Protein AF-A0A368G7F4-F1 (afdb_monomer_lite)

pLDDT: mean 76.42, std 18.21, range [44.16, 96.81]

Organism: Ancylostoma caninum (NCBI:txid29170)

Radius of gyration: 26.69 Å; chains: 1; bounding box: 39×48×96 Å

Secondary structure (DSSP, 8-state):
-------PPP----------HHHHHHHHHHHHHHHHHHHH-SSS--SSGGGGGSHHHHHHHHHHHHSS--------------

Foldseek 3Di:
DDDDDDDDDPPPPPPPPPPPPVNVVVVVVFVVVQVVLCVQVVPDGDPTSVVCVDPVSVQSVVCVVPVDNDDDDPPPPPPPPD

Sequence (82 aa):
MLFTGTAAKPKRDEKKEKKTDRDEKYDIQESVFVRWGNSLQANEPLKDFRDLSDLKYISSIASIATGATLVSRPELHTSLDL

Structure (mmCIF, N/CA/C/O backbone):
data_AF-A0A368G7F4-F1
#
_entry.id   AF-A0A368G7F4-F1
#
loop_
_atom_site.group_PDB
_atom_site.id
_atom_site.type_symbol
_atom_site.label_atom_id
_atom_site.label_alt_id
_atom_site.label_comp_id
_atom_site.label_asym_id
_atom_site.label_entity_id
_atom_site.label_seq_id
_atom_site.pdbx_PDB_ins_code
_atom_site.Cartn_x
_atom_site.Cartn_y
_atom_site.Cartn_z
_atom_site.occupancy
_atom_site.B_iso_or_equiv
_atom_site.auth_seq_id
_atom_site.auth_comp_id
_atom_site.auth_asym_id
_atom_site.auth_atom_id
_atom_site.pdbx_PDB_model_num
ATOM 1 N N . MET A 1 1 ? -18.910 24.344 59.468 1.00 54.31 1 MET A N 1
ATOM 2 C CA . MET A 1 1 ? -19.577 23.085 59.063 1.00 54.31 1 MET A CA 1
ATOM 3 C C . MET A 1 1 ? -20.976 23.410 58.563 1.00 54.31 1 MET A C 1
ATOM 5 O O . MET A 1 1 ? -21.704 24.030 59.323 1.00 54.31 1 MET A O 1
ATOM 9 N N . LEU A 1 2 ? -21.280 23.052 57.307 1.00 48.44 2 LEU A N 1
ATOM 10 C CA . LEU A 1 2 ? -22.574 23.036 56.575 1.00 48.44 2 LEU A CA 1
ATOM 11 C C . LEU A 1 2 ? -22.145 22.829 55.098 1.00 48.44 2 LEU A C 1
ATOM 13 O O . LEU A 1 2 ? -21.312 23.600 54.641 1.00 48.44 2 LEU A O 1
ATOM 17 N N . PHE A 1 3 ? -22.471 21.786 54.330 1.00 46.47 3 PHE A N 1
ATOM 18 C CA . PHE A 1 3 ? -23.780 21.236 53.986 1.00 46.47 3 PHE A CA 1
ATOM 19 C C . PHE A 1 3 ? -23.667 19.761 53.553 1.00 46.47 3 PHE A C 1
ATOM 21 O O . PHE A 1 3 ? -22.710 19.357 52.895 1.00 46.47 3 PHE A O 1
ATOM 28 N N . THR A 1 4 ? -24.686 18.977 53.893 1.00 56.06 4 THR A N 1
ATOM 29 C CA . THR A 1 4 ? -25.003 17.665 53.323 1.00 56.06 4 THR A CA 1
ATOM 30 C C . THR A 1 4 ? -25.666 17.845 51.951 1.00 56.06 4 THR A C 1
ATOM 32 O O . THR A 1 4 ? -26.492 18.738 51.779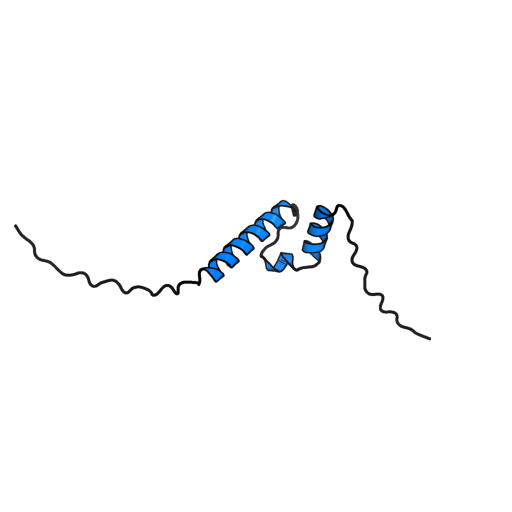 1.00 56.06 4 THR A O 1
ATOM 35 N N . GLY A 1 5 ? -25.341 16.999 50.967 1.00 44.16 5 GLY A N 1
ATOM 36 C CA . GLY A 1 5 ? -26.008 17.056 49.664 1.00 44.16 5 GLY A CA 1
ATOM 37 C C . GLY A 1 5 ? -25.545 16.017 48.645 1.00 44.16 5 GLY A C 1
ATOM 38 O O . GLY A 1 5 ? -24.575 16.238 47.937 1.00 44.16 5 GLY A O 1
ATOM 39 N N . THR A 1 6 ? -26.308 14.921 48.591 1.00 47.09 6 THR A N 1
ATOM 40 C CA . THR A 1 6 ? -26.620 14.066 47.427 1.00 47.09 6 THR A CA 1
ATOM 41 C C . THR A 1 6 ? -25.502 13.278 46.725 1.00 47.09 6 THR A C 1
ATOM 43 O O . THR A 1 6 ? -24.750 13.765 45.887 1.00 47.09 6 THR A O 1
ATOM 46 N N . ALA A 1 7 ? -25.530 11.962 46.973 1.00 54.38 7 ALA A N 1
ATOM 47 C CA . ALA A 1 7 ? -24.915 10.931 46.147 1.00 54.38 7 ALA A CA 1
ATOM 48 C C . ALA A 1 7 ? -25.314 11.099 44.669 1.00 54.38 7 ALA A C 1
ATOM 50 O O . ALA A 1 7 ? -26.464 10.869 44.282 1.00 54.38 7 ALA A O 1
ATOM 51 N N . ALA A 1 8 ? -24.350 11.489 43.836 1.00 54.06 8 ALA A N 1
ATOM 52 C CA . ALA A 1 8 ? -24.489 11.416 42.394 1.00 54.06 8 ALA A CA 1
ATOM 53 C C . ALA A 1 8 ? -24.504 9.936 41.982 1.00 54.06 8 ALA A C 1
ATOM 55 O O . ALA A 1 8 ? -23.565 9.188 42.252 1.00 54.06 8 ALA A O 1
ATOM 56 N N . LYS A 1 9 ? -25.604 9.517 41.350 1.00 54.47 9 LYS A N 1
ATOM 57 C CA . LYS A 1 9 ? -25.761 8.196 40.732 1.00 54.47 9 LYS A CA 1
ATOM 58 C C . LYS A 1 9 ? -24.553 7.906 39.823 1.00 54.47 9 LYS A C 1
ATOM 60 O O . LYS A 1 9 ? -24.186 8.799 39.054 1.00 54.47 9 LYS A O 1
ATOM 65 N N . PRO A 1 10 ? -23.969 6.694 39.842 1.00 45.66 10 PRO A N 1
ATOM 66 C CA . PRO A 1 10 ? -22.955 6.331 38.863 1.00 45.66 10 PRO A CA 1
ATOM 67 C C . PRO A 1 10 ? -23.581 6.440 37.470 1.00 45.66 10 PRO A C 1
ATOM 69 O O . PRO A 1 10 ? -24.609 5.818 37.182 1.00 45.66 10 PRO A O 1
ATOM 72 N N . LYS A 1 11 ? -23.007 7.305 36.626 1.00 53.25 11 LYS A N 1
ATOM 73 C CA . LYS A 1 11 ? -23.357 7.380 35.209 1.00 53.25 11 LYS A CA 1
ATOM 74 C C . LYS A 1 11 ? -23.069 6.007 34.618 1.00 53.25 11 LYS A C 1
ATOM 76 O O . LYS A 1 11 ? -21.912 5.630 34.501 1.00 53.25 11 LYS A O 1
ATOM 81 N N . ARG A 1 12 ? -24.158 5.294 34.322 1.00 48.66 12 ARG A N 1
ATOM 82 C CA . ARG A 1 12 ? -24.291 4.181 33.380 1.00 48.66 12 ARG A CA 1
ATOM 83 C C . ARG A 1 12 ? -23.051 4.080 32.496 1.00 48.66 12 ARG A C 1
ATOM 85 O O . ARG A 1 12 ? -22.891 4.904 31.599 1.00 48.66 12 ARG A O 1
ATOM 92 N N . ASP A 1 13 ? -22.210 3.088 32.772 1.00 47.53 13 ASP A N 1
ATOM 93 C CA . ASP A 1 13 ? -21.196 2.640 31.832 1.00 47.53 13 ASP A CA 1
ATOM 94 C C . ASP A 1 13 ? -21.925 2.326 30.523 1.00 47.53 13 ASP A C 1
ATOM 96 O O . ASP A 1 13 ? -22.648 1.331 30.402 1.00 47.53 13 ASP A O 1
ATOM 100 N N . GLU A 1 14 ? -21.801 3.227 29.548 1.00 50.94 14 GLU A N 1
ATOM 101 C CA . GLU A 1 14 ? -21.957 2.849 28.158 1.00 50.94 14 GLU A CA 1
ATOM 102 C C . GLU A 1 14 ? -20.922 1.761 27.946 1.0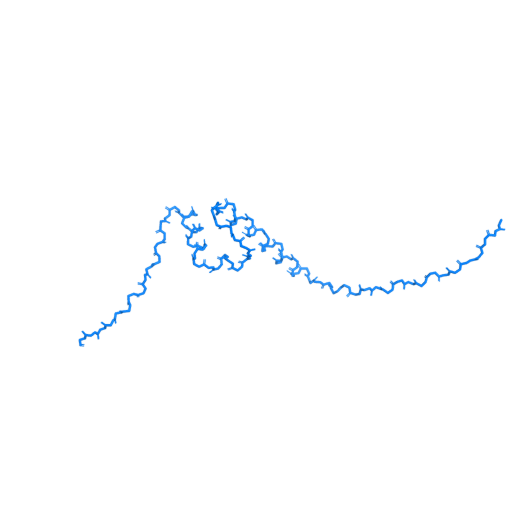0 50.94 14 GLU A C 1
ATOM 104 O O . GLU A 1 14 ? -19.717 2.012 27.913 1.00 50.94 14 GLU A O 1
ATOM 109 N N . LYS A 1 15 ? -21.419 0.528 27.906 1.00 53.69 15 LYS A N 1
ATOM 110 C CA . LYS A 1 15 ? -20.691 -0.665 27.521 1.00 53.69 15 LYS A CA 1
ATOM 111 C C . LYS A 1 15 ? -20.215 -0.433 26.088 1.00 53.69 15 LYS A C 1
ATOM 113 O O . LYS A 1 15 ? -20.848 -0.881 25.140 1.00 53.69 15 LYS A O 1
ATOM 118 N N . LYS A 1 16 ? -19.130 0.334 25.947 1.00 61.91 16 LYS A N 1
ATOM 119 C CA . LYS A 1 16 ? -18.293 0.398 24.760 1.00 61.91 16 LYS A CA 1
ATOM 120 C C . LYS A 1 16 ? -17.925 -1.055 24.536 1.00 61.91 16 LYS A C 1
ATOM 122 O O . LYS A 1 16 ? -17.187 -1.627 25.341 1.00 61.91 16 LYS A O 1
ATOM 127 N N . GLU A 1 17 ? -18.555 -1.686 23.553 1.00 58.97 17 GLU A N 1
ATOM 128 C CA . GLU A 1 17 ? -18.132 -3.000 23.102 1.00 58.97 17 GLU A CA 1
ATOM 129 C C . GLU A 1 17 ? -16.632 -2.885 22.860 1.00 58.97 17 GLU A C 1
ATOM 131 O O . GLU A 1 17 ? -16.185 -2.105 22.017 1.00 58.97 17 GLU A O 1
ATOM 136 N N . LYS A 1 18 ? -15.844 -3.557 23.705 1.00 65.94 18 LYS A N 1
ATOM 137 C CA . LYS A 1 18 ? -14.412 -3.678 23.482 1.00 65.94 18 LYS A CA 1
ATOM 138 C C . LYS A 1 18 ? -14.292 -4.412 22.157 1.00 65.94 18 LYS A C 1
ATOM 140 O O . LYS A 1 18 ? -14.499 -5.626 22.124 1.00 65.94 18 LYS A O 1
ATOM 145 N N . LYS A 1 19 ? -13.980 -3.675 21.086 1.00 63.94 19 LYS A N 1
ATOM 146 C CA . LYS A 1 19 ? -13.328 -4.266 19.920 1.00 63.94 19 LYS A CA 1
ATOM 147 C C . LYS A 1 19 ? -12.210 -5.147 20.460 1.00 63.94 19 LYS A C 1
ATOM 149 O O . LYS A 1 19 ? -11.533 -4.780 21.424 1.00 63.94 19 LYS A O 1
ATOM 154 N N . THR A 1 20 ? -12.105 -6.361 19.943 1.00 72.94 20 THR A N 1
ATOM 155 C CA . THR A 1 20 ? -11.103 -7.275 20.476 1.00 72.94 20 THR A CA 1
ATOM 156 C C . THR A 1 20 ? -9.717 -6.714 20.147 1.00 72.94 20 THR A C 1
ATOM 158 O O . THR A 1 20 ? -9.552 -6.073 19.111 1.00 72.94 20 THR A O 1
ATOM 161 N N . ASP A 1 21 ? -8.695 -6.978 20.970 1.00 77.25 21 ASP A N 1
ATOM 162 C CA . ASP A 1 21 ? -7.302 -6.580 20.660 1.00 77.25 21 ASP A CA 1
ATOM 163 C C . ASP A 1 21 ? -6.861 -7.051 19.260 1.00 77.25 21 ASP A C 1
ATOM 165 O O . ASP A 1 21 ? -5.929 -6.516 18.662 1.00 77.25 21 ASP A O 1
ATOM 169 N N . ARG A 1 22 ? -7.504 -8.103 18.739 1.00 72.81 22 ARG A N 1
ATOM 170 C CA . ARG A 1 22 ? -7.299 -8.603 17.383 1.00 72.81 22 ARG A CA 1
ATOM 171 C C . ARG A 1 22 ? -7.817 -7.617 16.330 1.00 72.81 22 ARG A C 1
ATOM 173 O O . ARG A 1 22 ? -7.098 -7.359 15.373 1.00 72.81 22 ARG A O 1
ATOM 180 N N . ASP A 1 23 ? -9.011 -7.064 16.514 1.00 81.00 23 ASP A N 1
ATOM 181 C CA . ASP A 1 23 ? -9.625 -6.122 15.571 1.00 81.00 23 ASP A CA 1
ATOM 182 C C . ASP A 1 23 ? -8.837 -4.808 15.518 1.00 81.00 23 ASP A C 1
ATOM 184 O O . ASP A 1 23 ? -8.547 -4.298 14.440 1.00 81.00 23 ASP A O 1
ATOM 188 N N . GLU A 1 24 ? -8.384 -4.310 16.673 1.00 82.25 24 GLU A N 1
ATOM 189 C CA . GLU A 1 24 ? -7.547 -3.103 16.734 1.00 82.25 24 GLU A CA 1
ATOM 190 C C . GLU A 1 24 ? -6.201 -3.289 16.014 1.00 82.25 24 GLU A C 1
ATOM 192 O O . GLU A 1 24 ? -5.697 -2.368 15.369 1.00 82.25 24 GLU A O 1
ATOM 197 N N . LYS A 1 25 ? -5.617 -4.494 16.069 1.00 82.88 25 LYS A N 1
ATOM 198 C CA . LYS A 1 25 ? -4.392 -4.810 15.318 1.00 82.88 25 LYS A CA 1
ATOM 199 C C . LYS A 1 25 ? -4.615 -4.771 13.809 1.00 82.88 25 LYS A C 1
ATOM 201 O O . LYS A 1 25 ? -3.722 -4.307 13.102 1.00 82.88 25 LYS A O 1
ATOM 206 N N . TYR A 1 26 ? -5.763 -5.242 13.321 1.00 90.69 26 TYR A N 1
ATOM 207 C CA . TYR A 1 26 ? -6.088 -5.168 11.896 1.00 90.69 26 TYR A CA 1
ATOM 208 C C . TYR A 1 26 ? -6.306 -3.719 11.450 1.00 90.69 26 TYR A C 1
ATOM 210 O O . TYR A 1 26 ? -5.694 -3.313 10.466 1.00 90.69 26 TYR A O 1
ATOM 218 N N . ASP A 1 27 ? -7.024 -2.909 12.236 1.00 91.56 27 ASP A N 1
ATOM 219 C CA . ASP A 1 27 ? -7.211 -1.474 11.960 1.00 91.56 27 ASP A CA 1
ATOM 220 C C . ASP A 1 27 ? -5.848 -0.745 11.820 1.00 91.56 27 ASP A C 1
ATOM 222 O O . ASP A 1 27 ? -5.637 0.071 10.915 1.00 91.56 27 ASP A O 1
ATOM 226 N N . ILE A 1 28 ? -4.875 -1.073 12.684 1.00 93.94 28 ILE A N 1
ATOM 227 C CA . ILE A 1 28 ? -3.510 -0.523 12.604 1.00 93.94 28 ILE A CA 1
ATOM 228 C C . ILE A 1 28 ? -2.789 -0.994 11.335 1.00 93.94 28 ILE A C 1
ATOM 230 O O . ILE A 1 28 ? -2.169 -0.177 10.652 1.00 93.94 28 ILE A O 1
ATOM 234 N N . GLN A 1 29 ? -2.844 -2.290 11.017 1.00 94.81 29 GLN A N 1
ATOM 235 C CA . GLN A 1 29 ? -2.183 -2.848 9.832 1.00 94.81 29 GLN A CA 1
ATOM 236 C C . GLN A 1 29 ? -2.708 -2.212 8.548 1.00 94.81 29 GLN A C 1
ATOM 238 O O . GLN A 1 29 ? -1.914 -1.742 7.733 1.00 94.81 29 GLN A O 1
ATOM 243 N N . GLU A 1 30 ? -4.029 -2.123 8.400 1.00 95.19 30 GLU A N 1
ATOM 244 C CA . GLU A 1 30 ? -4.665 -1.490 7.247 1.00 95.19 30 GLU A CA 1
ATOM 245 C C . GLU A 1 30 ? -4.198 -0.039 7.089 1.00 95.19 30 GLU A C 1
ATOM 247 O O . GLU A 1 30 ? -3.745 0.359 6.012 1.00 95.19 30 GLU A O 1
ATOM 252 N N . SER A 1 31 ? -4.195 0.738 8.181 1.00 95.25 31 SER A N 1
ATOM 253 C CA . SER A 1 31 ? -3.706 2.118 8.139 1.00 95.25 31 SER A CA 1
ATOM 254 C C . SER A 1 31 ? -2.231 2.219 7.738 1.00 95.25 31 SER A C 1
ATOM 256 O O . SER A 1 31 ? -1.857 3.212 7.106 1.00 95.25 31 SER A O 1
ATOM 258 N N . VAL A 1 32 ? -1.383 1.274 8.146 1.00 96.81 32 VAL A N 1
ATOM 259 C CA . VAL A 1 32 ? 0.045 1.278 7.797 1.00 96.81 32 VAL A CA 1
ATOM 260 C C . VAL A 1 32 ? 0.224 0.952 6.317 1.00 96.81 32 VAL A C 1
ATOM 262 O O . VAL A 1 32 ? 0.947 1.670 5.626 1.00 96.81 32 VAL A O 1
ATOM 265 N N . PHE A 1 33 ? -0.471 -0.069 5.811 1.00 95.94 33 PHE A N 1
ATOM 266 C CA . PHE A 1 33 ? -0.365 -0.479 4.413 1.00 95.94 33 PHE A CA 1
ATOM 267 C C . PHE A 1 33 ? -0.863 0.594 3.443 1.00 95.94 33 PHE A C 1
ATOM 269 O O . PHE A 1 33 ? -0.205 0.838 2.434 1.00 95.94 33 PHE A O 1
ATOM 276 N N . VAL A 1 34 ? -1.952 1.298 3.768 1.00 95.69 34 VAL A N 1
ATOM 277 C CA . VAL A 1 34 ? -2.451 2.406 2.934 1.00 95.69 34 VAL A CA 1
ATOM 278 C C . VAL A 1 34 ? -1.441 3.556 2.879 1.00 95.69 34 VAL A C 1
ATOM 280 O O . VAL A 1 34 ? -1.132 4.051 1.797 1.00 95.69 34 VAL A O 1
ATOM 283 N N . ARG A 1 35 ? -0.862 3.965 4.020 1.00 96.06 35 ARG A N 1
ATOM 284 C CA . ARG A 1 35 ? 0.170 5.024 4.033 1.00 96.06 35 ARG A CA 1
ATOM 285 C C . ARG A 1 35 ? 1.415 4.617 3.255 1.00 96.06 35 ARG A C 1
ATOM 287 O O . ARG A 1 35 ? 1.964 5.435 2.522 1.00 96.06 35 ARG A O 1
ATOM 294 N N . TRP A 1 36 ? 1.850 3.370 3.406 1.00 95.62 36 TRP A N 1
ATOM 295 C CA . TRP A 1 36 ? 2.982 2.841 2.658 1.00 95.62 36 TRP A CA 1
ATOM 296 C C . TRP A 1 36 ? 2.698 2.814 1.150 1.00 95.62 36 TRP A C 1
ATOM 298 O O . TRP A 1 36 ? 3.488 3.359 0.384 1.00 95.62 36 TRP A O 1
ATOM 308 N N . GLY A 1 37 ? 1.553 2.285 0.715 1.00 94.25 37 GLY A N 1
ATOM 309 C CA . GLY A 1 37 ? 1.176 2.267 -0.700 1.00 94.25 37 GLY A CA 1
ATOM 310 C C . GLY A 1 37 ? 1.085 3.676 -1.295 1.00 94.25 37 GLY A C 1
ATOM 311 O O . GLY A 1 37 ? 1.630 3.929 -2.367 1.00 94.25 37 GLY A O 1
ATOM 312 N N . ASN A 1 38 ? 0.518 4.631 -0.553 1.00 94.56 38 ASN A N 1
ATOM 313 C CA . ASN A 1 38 ? 0.454 6.035 -0.972 1.00 94.56 38 ASN A CA 1
ATOM 314 C C . ASN A 1 38 ? 1.823 6.722 -1.039 1.00 94.56 38 ASN A C 1
ATOM 316 O O . ASN A 1 38 ? 1.989 7.656 -1.815 1.00 94.56 38 ASN A O 1
ATOM 320 N N . SER A 1 39 ? 2.823 6.250 -0.288 1.00 93.62 39 SER A N 1
ATOM 321 C 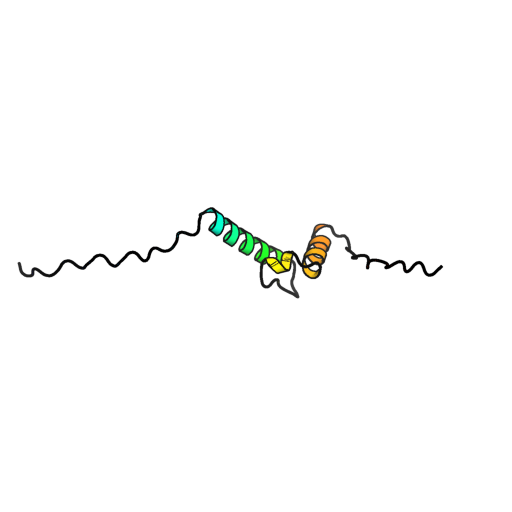CA . SER A 1 39 ? 4.201 6.743 -0.430 1.00 93.62 39 SER A CA 1
ATOM 322 C C . SER A 1 39 ? 4.851 6.337 -1.759 1.00 93.62 39 SER A C 1
ATOM 324 O O . SER A 1 39 ? 5.790 6.990 -2.207 1.00 93.62 39 SER A O 1
ATOM 326 N N . LEU A 1 40 ? 4.333 5.284 -2.402 1.00 91.88 40 LEU A N 1
ATOM 327 C CA . LEU A 1 40 ? 4.780 4.804 -3.710 1.00 91.88 40 LEU A CA 1
ATOM 328 C C . LEU A 1 40 ? 3.943 5.393 -4.857 1.00 91.88 40 LEU A C 1
ATOM 330 O O . LEU A 1 40 ? 4.441 5.551 -5.970 1.00 91.88 40 LEU A O 1
ATOM 334 N N . GLN A 1 41 ? 2.673 5.720 -4.599 1.00 87.12 41 GLN A N 1
ATOM 335 C CA . GLN A 1 41 ? 1.713 6.181 -5.604 1.00 87.12 41 GLN A CA 1
ATOM 336 C C . GLN A 1 41 ? 1.500 7.698 -5.536 1.00 87.12 41 GLN A C 1
ATOM 338 O O . GLN A 1 41 ? 0.581 8.186 -4.886 1.00 87.12 41 GLN A O 1
ATOM 343 N N . ALA A 1 42 ? 2.342 8.458 -6.241 1.00 76.19 42 ALA A N 1
ATOM 344 C CA . ALA A 1 42 ? 2.294 9.924 -6.205 1.00 76.19 42 ALA A CA 1
ATOM 345 C C . ALA A 1 42 ? 1.050 10.529 -6.887 1.00 76.19 42 ALA A C 1
ATOM 347 O O . ALA A 1 42 ? 0.528 11.542 -6.430 1.00 76.19 42 ALA A O 1
ATOM 348 N N . ASN A 1 43 ? 0.586 9.924 -7.984 1.00 82.50 43 ASN A N 1
ATOM 349 C CA . ASN A 1 43 ? -0.465 10.508 -8.828 1.00 82.50 43 ASN A CA 1
ATOM 350 C C . ASN A 1 43 ? -1.863 9.968 -8.526 1.00 82.50 43 ASN A C 1
ATOM 352 O O . ASN A 1 43 ? -2.852 10.612 -8.866 1.00 82.50 43 ASN A O 1
ATOM 356 N N . GLU A 1 44 ? -1.956 8.789 -7.914 1.00 88.12 44 GLU A N 1
ATOM 357 C CA . GLU A 1 44 ? -3.236 8.140 -7.667 1.00 88.12 44 GLU A CA 1
ATOM 358 C C . GLU A 1 44 ? -3.240 7.411 -6.318 1.00 88.12 44 GLU A C 1
ATOM 360 O O . GLU A 1 44 ? -2.906 6.231 -6.243 1.00 88.12 44 GLU A O 1
ATOM 365 N N . PRO A 1 45 ? -3.581 8.116 -5.228 1.00 91.25 45 PRO A N 1
ATOM 366 C CA . PRO A 1 45 ? -3.561 7.528 -3.900 1.00 91.25 45 PRO A CA 1
ATOM 367 C C . PRO A 1 45 ? -4.691 6.505 -3.712 1.00 91.25 45 PRO A C 1
ATOM 369 O O . PRO A 1 45 ? -5.820 6.699 -4.166 1.00 91.25 45 PRO A O 1
ATOM 372 N N . LEU A 1 46 ? -4.380 5.452 -2.963 1.00 94.19 46 LEU A N 1
ATOM 373 C CA . LEU A 1 46 ? -5.309 4.490 -2.382 1.00 94.19 46 LEU A CA 1
ATOM 374 C C . LEU A 1 46 ? -6.271 5.212 -1.433 1.00 94.19 46 LEU A C 1
ATOM 376 O O . LEU A 1 46 ? -5.846 5.999 -0.575 1.00 94.19 46 LEU A O 1
ATOM 380 N N . LYS A 1 47 ? -7.560 4.910 -1.561 1.00 93.31 47 LYS A N 1
ATOM 381 C CA . LYS A 1 47 ? -8.640 5.406 -0.703 1.00 93.31 47 LYS A CA 1
ATOM 382 C C . LYS A 1 47 ? -8.781 4.553 0.548 1.00 93.31 47 LYS A C 1
ATOM 384 O O . LYS A 1 47 ? -8.960 5.097 1.635 1.00 93.31 47 LYS A O 1
ATOM 389 N N . ASP A 1 48 ? -8.708 3.235 0.393 1.00 94.00 48 ASP A N 1
ATOM 390 C CA . ASP A 1 48 ? -8.790 2.287 1.499 1.00 94.00 48 ASP A CA 1
ATOM 391 C C . ASP A 1 48 ? -7.945 1.025 1.252 1.00 94.00 48 ASP A C 1
ATOM 393 O O . ASP A 1 48 ? -7.276 0.885 0.229 1.00 94.00 48 ASP A O 1
ATOM 397 N N . PHE A 1 49 ? -7.930 0.116 2.230 1.00 92.81 49 PHE A N 1
ATOM 398 C CA . PHE A 1 49 ? -7.126 -1.104 2.169 1.00 92.81 49 PHE A CA 1
ATOM 399 C C . PHE A 1 49 ? -7.503 -2.026 0.996 1.00 92.81 49 PHE A C 1
ATOM 401 O O . PHE A 1 49 ? -6.643 -2.745 0.492 1.00 92.81 49 PHE A O 1
ATOM 408 N N . ARG A 1 50 ? -8.754 -2.003 0.520 1.00 93.56 50 ARG A N 1
ATOM 409 C CA . ARG A 1 50 ? -9.212 -2.875 -0.575 1.00 93.56 50 ARG A CA 1
ATOM 410 C C . ARG A 1 50 ? -8.589 -2.483 -1.903 1.00 93.56 50 ARG A C 1
ATOM 412 O O . ARG A 1 50 ? -8.348 -3.365 -2.724 1.00 93.56 50 ARG A O 1
ATOM 419 N N . ASP A 1 51 ? -8.245 -1.213 -2.085 1.00 94.19 51 ASP A N 1
ATOM 420 C CA . ASP A 1 51 ? -7.550 -0.753 -3.287 1.00 94.19 51 ASP A CA 1
ATOM 421 C C . ASP A 1 51 ? -6.211 -1.489 -3.478 1.00 94.19 51 ASP A C 1
ATOM 423 O O . ASP A 1 51 ? -5.825 -1.779 -4.604 1.00 94.19 51 ASP A O 1
ATOM 427 N N . LEU A 1 52 ? -5.533 -1.920 -2.405 1.00 91.50 52 LEU A N 1
ATOM 428 C CA . LEU A 1 52 ? -4.298 -2.717 -2.521 1.00 91.50 52 LEU A CA 1
ATOM 429 C C . LEU A 1 52 ? -4.495 -4.061 -3.233 1.00 91.50 52 LEU A C 1
ATOM 431 O O . LEU A 1 52 ? -3.520 -4.637 -3.713 1.00 91.50 52 LEU A O 1
ATOM 435 N N . SER A 1 53 ? -5.726 -4.572 -3.283 1.00 90.50 53 SER A N 1
ATOM 436 C CA . SER A 1 53 ? -6.058 -5.824 -3.966 1.00 90.50 53 SER A CA 1
ATOM 437 C C . SER A 1 53 ? -6.453 -5.643 -5.434 1.00 90.50 53 SER A C 1
ATOM 439 O O . SER A 1 53 ? -6.541 -6.633 -6.159 1.00 90.50 53 SER A O 1
ATOM 441 N N . ASP A 1 54 ? -6.655 -4.407 -5.901 1.00 92.44 54 ASP A N 1
ATOM 442 C CA . ASP A 1 54 ? -6.908 -4.145 -7.317 1.00 92.44 54 ASP A CA 1
ATOM 443 C C . ASP A 1 54 ? -5.612 -4.327 -8.120 1.00 92.44 54 ASP A C 1
ATOM 445 O O . ASP A 1 54 ? -4.542 -3.819 -7.756 1.00 92.44 54 ASP A O 1
ATOM 449 N N . LEU A 1 55 ? -5.732 -5.012 -9.259 1.00 90.06 55 LEU A N 1
ATOM 450 C CA . LEU A 1 55 ? -4.667 -5.202 -10.240 1.00 90.06 55 LEU A CA 1
ATOM 451 C C . LEU A 1 55 ? -3.967 -3.888 -10.584 1.00 90.06 55 LEU A C 1
ATOM 453 O O . LEU A 1 55 ? -2.741 -3.842 -10.654 1.00 90.06 55 LEU A O 1
ATOM 457 N N . LYS A 1 56 ? -4.730 -2.805 -10.738 1.00 88.19 56 LYS A N 1
ATOM 458 C CA . LYS A 1 56 ?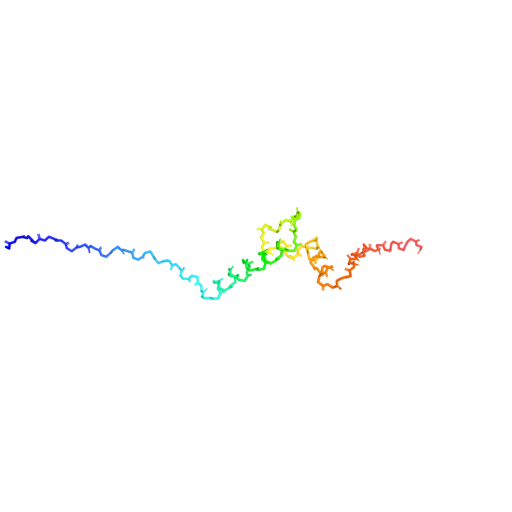 -4.189 -1.482 -11.046 1.00 88.19 56 LYS A CA 1
ATOM 459 C C . LYS A 1 56 ? -3.116 -1.042 -10.049 1.00 88.19 56 LYS A C 1
ATOM 461 O O . LYS A 1 56 ? -2.038 -0.591 -10.446 1.00 88.19 56 LYS A O 1
ATOM 466 N N . TYR A 1 57 ? -3.412 -1.159 -8.758 1.00 91.81 57 TYR A N 1
ATOM 467 C CA . TYR A 1 57 ? -2.527 -0.679 -7.706 1.00 91.81 57 TYR A CA 1
ATOM 468 C C . TYR A 1 57 ? -1.410 -1.685 -7.425 1.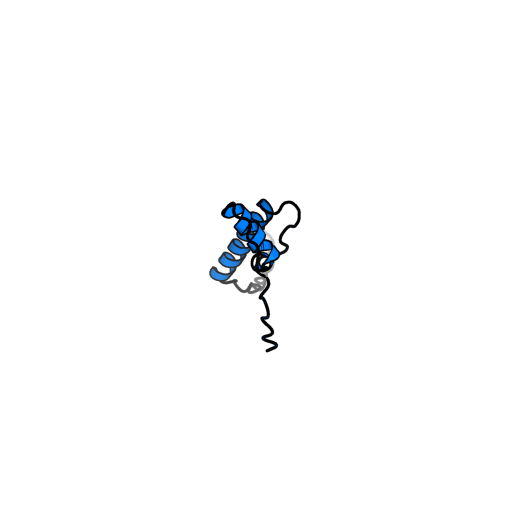00 91.81 57 TYR A C 1
ATOM 470 O O . TYR A 1 57 ? -0.244 -1.291 -7.331 1.00 91.81 57 TYR A O 1
ATOM 478 N N . ILE A 1 58 ? -1.730 -2.981 -7.367 1.00 90.88 58 ILE A N 1
ATOM 479 C CA . ILE A 1 58 ? -0.743 -4.015 -7.046 1.00 90.88 58 ILE A CA 1
ATOM 480 C C . ILE A 1 58 ? 0.280 -4.219 -8.166 1.00 90.88 58 ILE A C 1
ATOM 482 O O . ILE A 1 58 ? 1.458 -4.405 -7.871 1.00 90.88 58 ILE A O 1
ATOM 486 N N . SER A 1 59 ? -0.107 -4.106 -9.442 1.00 90.38 59 SER A N 1
ATOM 487 C CA . SER A 1 59 ? 0.840 -4.186 -10.563 1.00 90.38 59 SER A CA 1
ATOM 488 C C . SER A 1 59 ? 1.819 -3.014 -10.560 1.00 90.38 59 SER A C 1
ATOM 490 O O . SER A 1 59 ? 3.007 -3.216 -10.815 1.00 90.38 59 SER A O 1
ATOM 492 N N . SER A 1 60 ? 1.354 -1.808 -10.222 1.00 90.38 60 SER A N 1
ATOM 493 C CA . SER A 1 60 ? 2.217 -0.631 -10.064 1.00 90.38 60 SER A CA 1
ATOM 494 C C . SER A 1 60 ? 3.217 -0.828 -8.918 1.00 90.38 60 SER A C 1
ATOM 496 O O . SER A 1 60 ? 4.428 -0.729 -9.122 1.00 90.38 60 SER A O 1
ATOM 498 N N . ILE A 1 61 ? 2.731 -1.223 -7.734 1.00 91.75 61 ILE A N 1
ATOM 499 C CA . ILE A 1 61 ? 3.570 -1.488 -6.553 1.00 91.75 61 ILE A CA 1
ATOM 500 C C . ILE A 1 61 ? 4.596 -2.592 -6.838 1.00 91.75 61 ILE A C 1
ATOM 502 O O . ILE A 1 61 ? 5.778 -2.435 -6.533 1.00 91.75 61 ILE A O 1
ATOM 506 N N . ALA A 1 62 ? 4.173 -3.697 -7.451 1.00 91.88 62 ALA A N 1
ATOM 507 C CA . ALA A 1 62 ? 5.057 -4.808 -7.772 1.00 91.88 62 ALA A CA 1
ATOM 508 C C . ALA A 1 62 ? 6.091 -4.431 -8.846 1.00 91.88 62 ALA A C 1
ATOM 510 O O . ALA A 1 62 ? 7.241 -4.861 -8.754 1.00 91.88 62 ALA A O 1
ATOM 511 N N . SER A 1 63 ? 5.735 -3.572 -9.806 1.00 91.94 63 SER A N 1
ATOM 512 C CA . SER A 1 63 ? 6.697 -3.050 -10.784 1.00 91.94 63 SER A CA 1
ATOM 513 C C . SER A 1 63 ? 7.772 -2.187 -10.116 1.00 91.94 63 SER A C 1
ATOM 515 O O . SER A 1 63 ? 8.953 -2.335 -10.422 1.00 91.94 63 SER A O 1
ATOM 517 N N . ILE A 1 64 ? 7.396 -1.346 -9.143 1.00 90.75 64 ILE A N 1
ATOM 518 C CA . ILE A 1 64 ? 8.351 -0.553 -8.348 1.00 90.75 64 ILE A CA 1
ATOM 519 C C . ILE A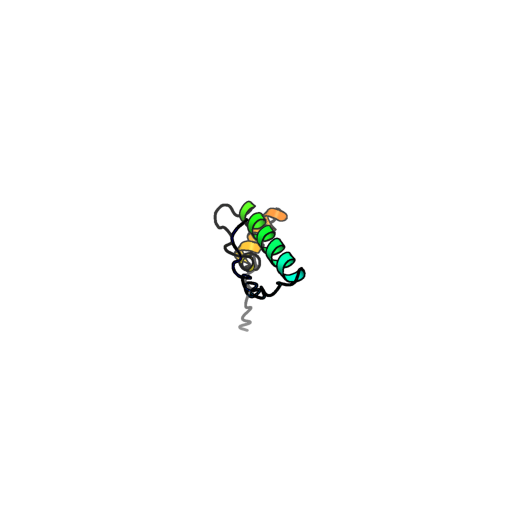 1 64 ? 9.258 -1.467 -7.513 1.00 90.75 64 ILE A C 1
ATOM 521 O O . ILE A 1 64 ? 10.473 -1.288 -7.505 1.00 90.75 64 ILE A O 1
ATOM 525 N N . ALA A 1 65 ? 8.683 -2.457 -6.825 1.00 90.69 65 ALA A N 1
ATOM 526 C CA . ALA A 1 65 ? 9.423 -3.337 -5.921 1.00 90.69 65 ALA A CA 1
ATOM 527 C C . ALA A 1 65 ? 10.411 -4.264 -6.647 1.00 90.69 65 ALA A C 1
ATOM 529 O O . ALA A 1 65 ? 11.466 -4.588 -6.106 1.00 90.69 65 ALA A O 1
ATOM 530 N N . THR A 1 66 ? 10.066 -4.710 -7.856 1.00 92.94 66 THR A N 1
ATOM 531 C CA . THR A 1 66 ? 10.878 -5.665 -8.629 1.00 92.94 66 THR A CA 1
ATOM 532 C C . THR A 1 66 ? 11.771 -4.998 -9.672 1.00 92.94 66 THR A C 1
ATOM 534 O O . THR A 1 66 ? 12.705 -5.629 -10.162 1.00 92.94 66 THR A O 1
ATOM 537 N N . GLY A 1 67 ? 11.480 -3.749 -10.050 1.00 90.31 67 GLY A N 1
ATOM 538 C CA . GLY A 1 67 ? 12.102 -3.081 -11.194 1.00 90.31 67 GLY A CA 1
ATOM 539 C C . GLY A 1 67 ? 11.684 -3.657 -12.554 1.00 90.31 67 GLY A C 1
ATOM 540 O O . GLY A 1 67 ? 12.225 -3.241 -13.577 1.00 90.31 67 GLY A O 1
ATOM 541 N N . ALA A 1 68 ? 10.742 -4.606 -12.591 1.00 89.62 68 ALA A N 1
ATOM 542 C CA . ALA A 1 68 ? 10.246 -5.221 -13.815 1.00 89.62 68 ALA A CA 1
ATOM 543 C C . ALA A 1 68 ? 8.914 -4.593 -14.243 1.00 89.62 68 ALA A C 1
ATOM 545 O O . ALA A 1 68 ? 8.039 -4.338 -13.421 1.00 89.62 68 ALA A O 1
ATOM 546 N N . THR A 1 69 ? 8.720 -4.386 -15.546 1.00 82.69 69 THR A N 1
ATOM 547 C CA . THR A 1 69 ? 7.412 -3.984 -16.077 1.00 82.69 69 THR A CA 1
ATOM 548 C C . THR A 1 69 ? 6.490 -5.198 -16.125 1.00 82.69 69 THR A C 1
ATOM 550 O O . THR A 1 69 ? 6.657 -6.082 -16.966 1.00 82.69 69 THR A O 1
ATOM 553 N N . LEU A 1 70 ? 5.508 -5.247 -15.225 1.00 77.69 70 LEU A N 1
ATOM 554 C CA . LEU A 1 70 ? 4.512 -6.315 -15.200 1.00 77.69 70 LEU A CA 1
ATOM 555 C C . LEU A 1 70 ? 3.394 -6.002 -16.196 1.00 77.69 70 LEU A C 1
ATOM 557 O O . LEU A 1 70 ? 2.515 -5.186 -15.929 1.00 77.69 70 LEU A O 1
ATOM 561 N N . VAL A 1 71 ? 3.428 -6.658 -17.355 1.00 71.38 71 VAL A N 1
ATOM 562 C CA . VAL A 1 71 ? 2.328 -6.619 -18.323 1.00 71.38 71 VAL A CA 1
ATOM 563 C C . VAL A 1 71 ? 1.389 -7.774 -17.999 1.00 71.38 71 VAL A C 1
ATOM 565 O O . VAL A 1 71 ? 1.770 -8.939 -18.134 1.00 71.38 71 VAL A O 1
ATOM 568 N N . SER A 1 72 ? 0.163 -7.477 -17.565 1.00 64.44 72 SER A N 1
ATOM 569 C CA . SER A 1 72 ? -0.876 -8.501 -17.497 1.00 64.44 72 SER A CA 1
ATOM 570 C C . SER A 1 72 ? -1.180 -8.951 -18.926 1.00 64.44 72 SER A C 1
ATOM 572 O O . SER A 1 72 ? -1.601 -8.165 -19.774 1.00 64.44 72 SER A O 1
ATOM 574 N N . ARG A 1 73 ? -0.893 -10.219 -19.234 1.00 60.69 73 ARG A N 1
ATOM 575 C CA . ARG A 1 73 ? -1.234 -10.794 -20.536 1.00 60.69 73 ARG A CA 1
ATOM 576 C C . ARG A 1 73 ? -2.763 -10.826 -20.630 1.00 60.69 73 ARG A C 1
ATOM 578 O O . ARG A 1 73 ? -3.373 -11.476 -19.783 1.00 60.69 73 ARG A O 1
ATOM 585 N N . PRO A 1 74 ? -3.398 -10.159 -21.609 1.00 58.97 74 PRO A N 1
ATOM 586 C CA . PRO A 1 74 ? -4.815 -10.377 -21.837 1.00 58.97 74 PRO A CA 1
ATOM 587 C C . PRO A 1 74 ? -4.988 -11.842 -22.248 1.00 58.97 74 PRO A C 1
ATOM 589 O O . PRO A 1 74 ? -4.290 -12.319 -23.148 1.00 58.97 74 PRO A O 1
ATOM 592 N N . GLU A 1 75 ? -5.855 -12.557 -21.533 1.00 56.00 75 GLU A N 1
ATOM 593 C CA . GLU A 1 75 ? -6.279 -13.920 -21.852 1.00 56.00 75 GLU A CA 1
ATOM 594 C C . GLU A 1 75 ? -6.634 -13.976 -23.343 1.00 56.00 75 GLU A C 1
ATOM 596 O O . GLU A 1 75 ? -7.632 -13.405 -23.788 1.00 56.00 75 GLU A O 1
ATOM 601 N N . LEU A 1 76 ? -5.774 -14.611 -24.143 1.00 54.56 76 LEU A N 1
ATOM 602 C CA . LEU A 1 76 ? -6.088 -14.925 -25.528 1.00 54.56 76 LEU A CA 1
ATOM 603 C C . LEU A 1 76 ? -7.185 -15.984 -25.473 1.00 54.56 76 LEU A C 1
ATOM 605 O O . LEU A 1 76 ? -6.897 -17.178 -25.376 1.00 54.56 76 LEU A O 1
ATOM 609 N N . HIS A 1 77 ? -8.440 -15.533 -25.525 1.00 53.59 77 HIS A N 1
ATOM 610 C CA . HIS A 1 77 ? -9.573 -16.369 -25.887 1.00 53.59 77 HIS A CA 1
ATOM 611 C C . HIS A 1 77 ? -9.258 -16.924 -27.274 1.00 53.59 77 HIS A C 1
ATOM 613 O O . HIS A 1 77 ? -9.458 -16.280 -28.303 1.00 53.59 77 HIS A O 1
ATOM 619 N N . THR A 1 78 ? -8.648 -18.102 -27.282 1.00 52.41 78 THR A N 1
ATOM 620 C CA . THR A 1 78 ? -8.334 -18.828 -28.498 1.00 52.41 78 THR A CA 1
ATOM 621 C C . THR A 1 78 ? -9.674 -19.394 -28.947 1.00 52.41 78 THR A C 1
ATOM 623 O O . THR A 1 78 ? -10.059 -20.482 -28.526 1.00 52.41 78 THR A O 1
ATOM 626 N N . SER A 1 79 ? -10.443 -18.608 -29.707 1.00 51.75 79 SER A N 1
ATOM 627 C CA . SER A 1 79 ? -11.512 -19.164 -30.534 1.00 51.75 79 SER A CA 1
ATOM 628 C C . SER A 1 79 ? -10.802 -20.029 -31.565 1.00 51.75 79 SER A C 1
ATOM 630 O O . SER A 1 79 ? -10.212 -19.527 -32.521 1.00 51.75 79 SER A O 1
ATOM 632 N N . LEU A 1 80 ? -10.735 -21.328 -31.284 1.00 50.00 80 LEU A N 1
ATOM 633 C CA . LEU A 1 80 ? -10.449 -22.339 -32.286 1.00 50.00 80 LEU A CA 1
ATOM 634 C C . LEU A 1 80 ? -11.666 -22.381 -33.213 1.00 50.00 80 LEU A C 1
ATOM 636 O O . LEU A 1 80 ? -12.552 -23.211 -33.052 1.00 50.00 80 LEU A O 1
ATOM 640 N N . ASP A 1 81 ? -11.719 -21.439 -34.148 1.00 55.62 81 ASP A N 1
ATOM 641 C CA . ASP A 1 81 ? -12.493 -21.594 -35.371 1.00 55.62 81 ASP A CA 1
ATOM 642 C C . ASP A 1 81 ? -11.635 -22.404 -36.345 1.00 55.62 81 ASP A C 1
ATOM 644 O O . ASP A 1 81 ? -10.885 -21.821 -37.126 1.00 55.62 81 ASP A O 1
ATOM 648 N N . LEU A 1 82 ? -11.696 -23.737 -36.234 1.00 48.09 82 LEU A N 1
ATOM 649 C CA . LEU A 1 82 ? -11.399 -24.713 -37.293 1.00 48.09 82 LEU A CA 1
ATOM 650 C C . LEU A 1 82 ? -12.105 -26.042 -36.990 1.00 48.09 82 LEU A C 1
ATOM 652 O O . LEU A 1 82 ? -11.809 -26.639 -35.930 1.00 48.09 82 LEU A O 1
#